Protein AF-A0A5D2MM78-F1 (afdb_monomer_lite)

Structure (mmCIF, N/CA/C/O backbone):
data_AF-A0A5D2MM78-F1
#
_entry.id   AF-A0A5D2MM78-F1
#
loop_
_atom_site.group_PDB
_atom_site.id
_atom_site.type_symbol
_atom_site.label_atom_id
_atom_site.label_alt_id
_atom_site.label_comp_id
_atom_site.label_asym_id
_atom_site.label_entity_id
_atom_site.label_seq_id
_atom_site.pdbx_PDB_ins_code
_atom_site.Cartn_x
_atom_site.Cartn_y
_atom_site.Cartn_z
_atom_site.occupancy
_atom_site.B_iso_or_equiv
_atom_site.auth_seq_id
_atom_site.auth_comp_id
_atom_site.auth_asym_id
_atom_site.auth_atom_id
_atom_site.pdbx_PDB_model_num
ATOM 1 N N . MET A 1 1 ? -43.795 30.342 31.001 1.00 42.81 1 MET A N 1
ATOM 2 C CA . MET A 1 1 ? -43.932 28.987 30.435 1.00 42.81 1 MET A CA 1
ATOM 3 C C . MET A 1 1 ? -42.677 28.734 29.627 1.00 42.81 1 MET A C 1
ATOM 5 O O . MET A 1 1 ? -42.430 29.463 28.681 1.00 42.81 1 MET A O 1
ATOM 9 N N . THR A 1 2 ? -41.820 27.853 30.126 1.00 42.78 2 THR A N 1
ATOM 10 C CA . THR A 1 2 ? -40.486 27.546 29.600 1.00 42.78 2 THR A CA 1
ATOM 11 C C . THR A 1 2 ? -40.627 26.368 28.637 1.00 42.78 2 THR A C 1
ATOM 13 O O . THR A 1 2 ? -40.996 25.283 29.075 1.00 42.78 2 THR A O 1
ATOM 16 N N . GLU A 1 3 ? -40.392 26.574 27.342 1.00 46.03 3 GLU A N 1
ATOM 17 C CA . GLU A 1 3 ? -40.257 25.472 26.377 1.00 46.03 3 GLU A CA 1
ATOM 18 C C . GLU A 1 3 ? -38.851 24.854 26.491 1.00 46.03 3 GLU A C 1
ATOM 20 O O . GLU A 1 3 ? -37.884 25.591 26.717 1.00 46.03 3 GLU A O 1
ATOM 25 N N . PRO A 1 4 ? -38.701 23.520 26.391 1.00 54.72 4 PRO A N 1
ATOM 26 C CA . PRO A 1 4 ? -37.414 22.872 26.571 1.00 54.72 4 PRO A CA 1
ATOM 27 C C . PRO A 1 4 ? -36.584 22.932 25.285 1.00 54.72 4 PRO A C 1
ATOM 29 O O . PRO A 1 4 ? -37.097 22.828 24.173 1.00 54.72 4 PRO A O 1
ATOM 32 N N . ALA A 1 5 ? -35.274 23.081 25.466 1.00 49.81 5 ALA A N 1
ATOM 33 C CA . ALA A 1 5 ? -34.285 23.046 24.404 1.00 49.81 5 ALA A CA 1
ATOM 34 C C . ALA A 1 5 ? -34.304 21.692 23.678 1.00 49.81 5 ALA A C 1
ATOM 36 O O . ALA A 1 5 ? -34.087 20.642 24.285 1.00 49.81 5 ALA A O 1
ATOM 37 N N . THR A 1 6 ? -34.525 21.733 22.366 1.00 43.16 6 THR A N 1
ATOM 38 C CA . THR A 1 6 ? -34.293 20.611 21.459 1.00 43.16 6 THR A CA 1
ATOM 39 C C . THR A 1 6 ? -32.824 20.211 21.549 1.00 43.16 6 THR A C 1
ATOM 41 O O . THR A 1 6 ? -31.937 20.973 21.166 1.00 43.16 6 THR A O 1
ATOM 44 N N . ALA A 1 7 ? -32.560 19.025 22.093 1.00 47.38 7 ALA A N 1
ATOM 45 C CA . ALA A 1 7 ? -31.231 18.442 22.118 1.00 47.38 7 ALA A CA 1
ATOM 46 C C . ALA A 1 7 ? -30.764 18.201 20.676 1.00 47.38 7 ALA A C 1
ATOM 48 O O . ALA A 1 7 ? -31.335 17.382 19.955 1.00 47.38 7 ALA A O 1
ATOM 49 N N . THR A 1 8 ? -29.724 18.919 20.255 1.00 45.25 8 THR A N 1
ATOM 50 C CA . THR A 1 8 ? -28.979 18.616 19.035 1.00 45.25 8 THR A CA 1
ATOM 51 C C . THR A 1 8 ? -28.399 17.215 19.177 1.00 45.25 8 THR A C 1
ATOM 53 O O . THR A 1 8 ? -27.441 17.000 19.919 1.00 45.25 8 THR A O 1
ATOM 56 N N . GLN A 1 9 ? -28.997 16.247 18.488 1.00 5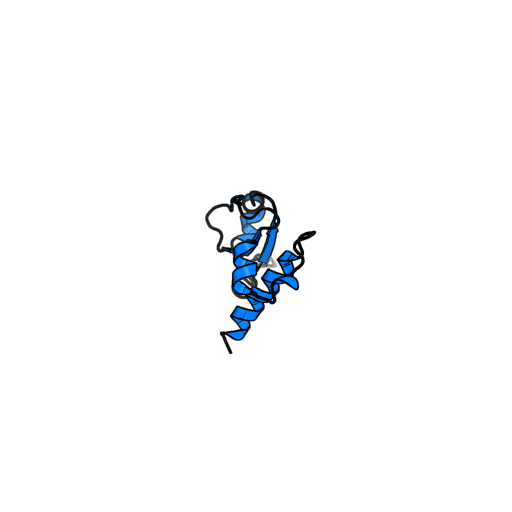0.72 9 GLN A N 1
ATOM 57 C CA . GLN A 1 9 ? -28.426 14.920 18.348 1.00 50.72 9 GLN A CA 1
ATOM 58 C C . GLN A 1 9 ? -27.139 15.067 17.534 1.00 50.72 9 GLN A C 1
ATOM 60 O O . GLN A 1 9 ? -27.175 15.361 16.341 1.00 50.72 9 GLN A O 1
ATOM 65 N N . ALA A 1 10 ? -25.993 14.940 18.203 1.00 52.81 10 ALA A N 1
ATOM 66 C CA . ALA A 1 10 ? -24.706 14.887 17.533 1.00 52.81 10 ALA A CA 1
ATOM 67 C C . ALA A 1 10 ? -24.725 13.680 16.589 1.00 52.81 10 ALA A C 1
ATOM 69 O O . ALA A 1 10 ? -24.827 12.538 17.040 1.00 52.81 10 ALA A O 1
ATOM 70 N N . ALA A 1 11 ? -24.684 13.935 15.280 1.00 53.91 11 ALA A N 1
ATOM 71 C CA . ALA A 1 11 ? -24.475 12.883 14.302 1.00 53.91 11 ALA A CA 1
ATOM 72 C C . ALA A 1 11 ? -23.148 12.200 14.648 1.00 53.91 11 ALA A C 1
ATOM 74 O O . ALA A 1 11 ? -22.104 12.857 14.683 1.00 53.91 11 ALA A O 1
ATOM 75 N N . ALA A 1 12 ? -23.192 10.901 14.951 1.00 53.22 12 ALA A N 1
ATOM 76 C CA . ALA A 1 12 ? -21.980 10.102 15.046 1.00 53.22 12 ALA A CA 1
ATOM 77 C C . ALA A 1 12 ? -21.161 10.330 13.762 1.00 53.22 12 ALA A C 1
ATOM 79 O O . ALA A 1 12 ? -21.758 10.425 12.682 1.00 53.22 12 ALA A O 1
ATOM 80 N N . PRO A 1 13 ? -19.826 10.466 13.844 1.00 53.88 13 PRO A N 1
ATOM 81 C CA . PRO A 1 13 ? -19.022 10.646 12.649 1.00 53.88 13 PRO A CA 1
ATOM 82 C C . PRO A 1 13 ? -19.312 9.467 11.718 1.00 53.88 13 PRO A C 1
ATOM 84 O O . PRO A 1 13 ? -19.114 8.315 12.095 1.00 53.88 13 PRO A O 1
ATOM 87 N N . ALA A 1 14 ? -19.781 9.756 10.502 1.00 54.78 14 ALA A N 1
ATOM 88 C CA . ALA A 1 14 ? -20.137 8.761 9.482 1.00 54.78 14 ALA A CA 1
ATOM 89 C C . ALA A 1 14 ? -18.968 7.823 9.092 1.00 54.78 14 ALA A C 1
ATOM 91 O O . ALA A 1 14 ? -19.139 6.890 8.318 1.00 54.78 14 ALA A O 1
ATOM 92 N N . VAL A 1 15 ? -17.782 8.074 9.649 1.00 53.84 15 VAL A N 1
ATOM 93 C CA . VAL A 1 15 ? -16.489 7.461 9.347 1.00 53.84 15 VAL A CA 1
ATOM 94 C C . VAL A 1 15 ? -16.366 6.021 9.864 1.00 53.84 15 VAL A C 1
ATOM 96 O O . VAL A 1 15 ? -15.436 5.338 9.465 1.00 53.84 15 VAL A O 1
ATOM 99 N N . ALA A 1 16 ? -17.285 5.519 10.696 1.00 56.88 16 ALA A N 1
ATOM 100 C CA . ALA A 1 16 ? -17.185 4.169 11.273 1.00 56.88 16 ALA A CA 1
ATOM 101 C C . ALA A 1 16 ? -18.213 3.150 10.741 1.00 56.88 16 ALA A C 1
ATOM 103 O O . ALA A 1 16 ? -18.309 2.058 11.290 1.00 56.88 16 ALA A O 1
ATOM 104 N N . LEU A 1 17 ? -19.003 3.488 9.716 1.00 64.25 17 LEU A N 1
ATOM 105 C CA . LEU A 1 17 ? -20.122 2.635 9.288 1.00 64.25 17 LEU A CA 1
ATOM 106 C C . LEU A 1 17 ? -19.716 1.384 8.491 1.00 64.25 17 LEU A C 1
ATOM 108 O O . LEU A 1 17 ? -20.518 0.466 8.420 1.00 64.25 17 LEU A O 1
ATOM 112 N N . LEU A 1 18 ? -18.507 1.328 7.921 1.00 75.12 18 LEU A N 1
ATOM 113 C CA . LEU A 1 18 ? -18.075 0.245 7.016 1.00 75.12 18 LEU A CA 1
ATOM 114 C C . LEU A 1 18 ? -16.728 -0.370 7.420 1.00 75.12 18 LEU A 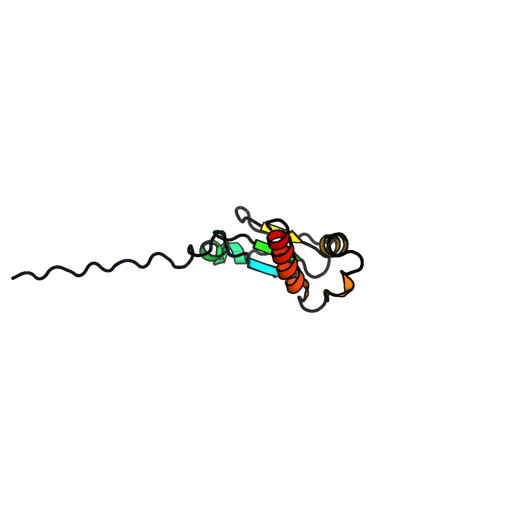C 1
ATOM 116 O O . LEU A 1 18 ? -16.001 -0.890 6.583 1.00 75.12 18 LEU A O 1
ATOM 120 N N . LYS A 1 19 ? -16.361 -0.246 8.696 1.00 67.19 19 LYS A N 1
ATOM 121 C CA . LYS A 1 19 ? -15.012 -0.532 9.199 1.00 67.19 19 LYS A CA 1
ATOM 122 C C . LYS A 1 19 ? -14.499 -1.943 8.852 1.00 67.19 19 LYS A C 1
ATOM 124 O O . LYS A 1 19 ? -13.314 -2.094 8.593 1.00 67.19 19 LYS A O 1
ATOM 129 N N . ASP A 1 20 ? -15.402 -2.917 8.787 1.00 77.94 20 ASP A N 1
ATOM 130 C CA . ASP A 1 20 ? -15.094 -4.325 8.506 1.00 77.94 20 ASP A CA 1
ATOM 131 C C . ASP A 1 20 ? -15.698 -4.800 7.164 1.00 77.94 20 ASP A C 1
ATOM 133 O O . ASP A 1 20 ? -15.704 -5.988 6.859 1.00 77.94 20 ASP A O 1
ATOM 137 N N . GLU A 1 21 ? -16.248 -3.875 6.368 1.00 79.00 21 GLU A N 1
ATOM 138 C CA . GLU A 1 21 ? -16.921 -4.159 5.088 1.00 79.00 21 GLU A CA 1
ATOM 139 C C . GLU A 1 21 ? -16.246 -3.460 3.894 1.00 79.00 21 GLU A C 1
ATOM 141 O O . GLU A 1 21 ? -16.673 -3.628 2.750 1.00 79.00 21 GLU A O 1
ATOM 146 N N . LEU A 1 22 ? -15.225 -2.632 4.145 1.00 83.06 22 LEU A N 1
ATOM 147 C CA . LEU A 1 22 ? -14.578 -1.793 3.141 1.00 83.06 22 LEU A CA 1
ATOM 148 C C . LEU A 1 22 ? -13.054 -1.837 3.258 1.00 83.06 22 LEU A C 1
ATOM 150 O O . LEU A 1 22 ? -12.482 -1.301 4.208 1.00 83.06 22 LEU A O 1
ATOM 154 N N . ASP A 1 23 ? -12.422 -2.324 2.195 1.00 85.00 23 ASP A N 1
ATOM 155 C CA . ASP A 1 23 ? -10.989 -2.171 1.966 1.00 85.00 23 ASP A CA 1
ATOM 156 C C . ASP A 1 23 ? -10.693 -0.946 1.100 1.00 85.00 23 ASP A C 1
ATOM 158 O O . ASP A 1 23 ? -11.384 -0.650 0.117 1.00 85.00 23 ASP A O 1
ATOM 162 N N . ILE A 1 24 ? -9.609 -0.241 1.421 1.00 87.50 24 ILE A N 1
ATOM 163 C CA . ILE A 1 24 ? -9.142 0.910 0.645 1.00 87.50 24 ILE A CA 1
ATOM 164 C C . ILE A 1 24 ? -7.883 0.529 -0.129 1.00 87.50 24 ILE A C 1
ATOM 166 O O . ILE A 1 24 ? -6.816 0.309 0.441 1.00 87.50 24 ILE A O 1
ATOM 170 N N . VAL A 1 25 ? -7.984 0.531 -1.460 1.00 89.12 25 VAL A N 1
ATOM 171 C CA . VAL A 1 25 ? -6.852 0.238 -2.349 1.00 89.12 25 VAL A CA 1
ATOM 172 C C . VAL A 1 25 ? -6.062 1.514 -2.661 1.00 89.12 25 VAL A C 1
ATOM 174 O O . VAL A 1 25 ? -6.594 2.450 -3.262 1.00 89.12 25 VAL A O 1
ATOM 177 N N . ILE A 1 26 ? -4.769 1.542 -2.323 1.00 90.06 26 ILE A N 1
ATOM 178 C CA . ILE A 1 26 ? -3.873 2.686 -2.561 1.00 90.06 26 ILE A CA 1
ATOM 179 C C . ILE A 1 26 ? -2.745 2.280 -3.524 1.00 90.06 26 ILE A C 1
ATOM 181 O O . ILE A 1 26 ? -1.772 1.648 -3.104 1.00 90.06 26 ILE A O 1
ATOM 185 N N . PRO A 1 27 ? -2.811 2.661 -4.814 1.00 89.81 27 PRO A N 1
ATOM 186 C CA . PRO A 1 27 ? -1.674 2.529 -5.716 1.00 89.81 27 PRO A CA 1
ATOM 187 C C . PRO A 1 27 ? -0.645 3.630 -5.429 1.00 89.81 27 PRO A C 1
ATOM 189 O O . PRO A 1 27 ? -0.988 4.815 -5.397 1.00 89.81 27 PRO A O 1
ATOM 192 N N . THR A 1 28 ? 0.629 3.276 -5.252 1.00 88.94 28 THR A N 1
ATOM 193 C CA . THR A 1 28 ? 1.673 4.271 -4.964 1.00 88.94 28 THR A CA 1
ATOM 194 C C . THR A 1 28 ? 3.042 3.922 -5.539 1.00 88.94 28 THR A C 1
ATOM 196 O O . THR A 1 28 ? 3.440 2.767 -5.574 1.00 88.94 28 THR A O 1
ATOM 199 N N . ILE A 1 29 ? 3.798 4.952 -5.926 1.00 88.44 29 ILE A N 1
ATOM 200 C CA . ILE A 1 29 ? 5.228 4.883 -6.287 1.00 88.44 29 ILE A CA 1
ATOM 201 C C . ILE A 1 29 ? 6.138 5.536 -5.222 1.00 88.44 29 ILE A C 1
ATOM 203 O O . ILE A 1 29 ? 7.352 5.631 -5.407 1.00 88.44 29 ILE A O 1
ATOM 207 N N . ARG A 1 30 ? 5.557 6.083 -4.144 1.00 90.88 30 ARG A N 1
ATOM 208 C CA . ARG A 1 30 ? 6.237 6.870 -3.095 1.00 90.88 30 ARG A CA 1
ATOM 209 C C . ARG A 1 30 ? 5.717 6.505 -1.697 1.00 90.88 30 ARG A C 1
ATOM 211 O O . ARG A 1 30 ? 4.693 5.840 -1.567 1.00 90.88 30 ARG A O 1
ATOM 218 N N . ASN A 1 31 ? 6.416 6.969 -0.661 1.00 93.50 31 ASN A N 1
ATOM 219 C CA . ASN A 1 31 ? 5.997 6.802 0.734 1.00 93.50 31 ASN A CA 1
ATOM 220 C C . ASN A 1 31 ? 4.602 7.385 0.991 1.00 93.50 31 ASN A C 1
ATOM 222 O O . ASN A 1 31 ? 4.180 8.343 0.336 1.00 93.50 31 ASN A O 1
ATOM 226 N N . LEU A 1 32 ? 3.911 6.810 1.972 1.00 94.38 32 LEU A N 1
ATOM 227 C CA . LEU A 1 32 ? 2.527 7.133 2.312 1.00 94.38 32 LEU A CA 1
ATOM 228 C C . LEU A 1 32 ? 2.427 8.078 3.516 1.00 94.38 32 LEU A C 1
ATOM 230 O O . LEU A 1 32 ? 1.526 7.953 4.338 1.00 94.38 32 LEU A O 1
ATOM 234 N N . ASP A 1 33 ? 3.326 9.059 3.612 1.00 93.94 33 ASP A N 1
ATOM 235 C CA . ASP A 1 33 ? 3.370 10.011 4.735 1.00 93.94 33 ASP A CA 1
ATOM 236 C C . ASP A 1 33 ? 2.059 10.813 4.882 1.00 93.94 33 ASP A C 1
ATOM 238 O O . ASP A 1 33 ? 1.716 11.275 5.968 1.00 93.94 33 ASP A O 1
ATOM 242 N N . PHE A 1 34 ? 1.274 10.937 3.802 1.00 93.00 34 PHE A N 1
ATOM 243 C CA . PHE A 1 34 ? -0.041 11.582 3.847 1.00 93.00 34 PHE A CA 1
ATOM 244 C C . PHE A 1 34 ? -1.040 10.852 4.756 1.00 93.00 34 PHE A C 1
ATOM 246 O O . PHE A 1 34 ? -1.992 11.482 5.219 1.00 93.00 34 PHE A O 1
ATOM 253 N N . LEU A 1 35 ? -0.843 9.556 5.024 1.00 94.94 35 LEU A N 1
ATOM 254 C CA . LEU A 1 35 ? -1.718 8.787 5.906 1.00 94.94 35 LEU A CA 1
ATOM 255 C C . LEU A 1 35 ? -1.718 9.344 7.331 1.00 94.94 35 LEU A C 1
ATOM 257 O O . LEU A 1 35 ? -2.753 9.296 7.981 1.00 94.94 35 LEU A O 1
ATOM 261 N N . GLU A 1 36 ? -0.623 9.955 7.795 1.00 94.31 36 GLU A N 1
ATOM 262 C CA . GLU A 1 36 ? -0.601 10.623 9.103 1.00 94.31 36 GLU A CA 1
ATOM 263 C C . GLU A 1 36 ? -1.558 11.820 9.151 1.00 94.31 36 GLU A C 1
ATOM 265 O O . GLU A 1 36 ? -2.307 11.997 10.110 1.00 94.31 36 GLU A O 1
ATOM 270 N N . MET A 1 37 ? -1.601 12.614 8.078 1.00 93.38 37 MET A N 1
ATOM 271 C CA . MET A 1 37 ? -2.496 13.771 7.987 1.00 93.38 37 MET A CA 1
ATOM 272 C C . MET A 1 37 ? -3.971 13.359 7.918 1.00 93.38 37 MET A C 1
ATOM 274 O O . MET A 1 37 ? -4.834 14.048 8.458 1.00 93.38 37 MET A O 1
ATOM 278 N N . TRP A 1 38 ? -4.263 12.229 7.276 1.00 92.81 38 TRP A N 1
ATOM 279 C CA . TRP A 1 38 ? -5.622 11.714 7.096 1.00 92.81 38 TRP A CA 1
ATOM 280 C C . TRP A 1 38 ? -5.950 10.541 8.025 1.00 92.81 38 TRP A C 1
ATOM 282 O O . TRP A 1 38 ? -6.921 9.818 7.796 1.00 92.81 38 TRP A O 1
ATOM 292 N N . ARG A 1 39 ? -5.172 10.361 9.097 1.00 91.94 39 ARG A N 1
ATOM 293 C CA . ARG A 1 39 ? -5.264 9.203 9.991 1.00 91.94 39 ARG A CA 1
ATOM 294 C C . ARG A 1 39 ? -6.678 8.934 10.511 1.00 91.94 39 ARG A C 1
ATOM 296 O O . ARG A 1 39 ? -7.097 7.785 10.403 1.00 91.94 39 ARG A O 1
ATOM 303 N N . PRO A 1 40 ? -7.466 9.934 10.963 1.00 90.38 40 PRO A N 1
ATOM 304 C CA . PRO A 1 40 ? -8.830 9.687 11.438 1.00 90.38 40 PRO A CA 1
ATOM 305 C C . PRO A 1 40 ? -9.758 9.045 10.398 1.00 90.38 40 PRO A C 1
ATOM 307 O O . PRO A 1 40 ? -10.765 8.452 10.772 1.00 90.38 40 PRO A O 1
ATOM 310 N N . PHE A 1 41 ? -9.435 9.174 9.110 1.00 89.12 41 PHE A N 1
ATOM 311 C CA . PHE A 1 41 ? -10.243 8.658 8.010 1.00 89.12 41 PHE A CA 1
ATOM 312 C C . PHE A 1 41 ? -9.793 7.281 7.538 1.00 89.12 41 PHE A C 1
ATOM 314 O O . PHE A 1 41 ? -10.645 6.467 7.217 1.00 89.12 41 PHE A O 1
ATOM 321 N N . PHE A 1 42 ? -8.485 7.015 7.496 1.00 91.12 42 PHE A N 1
ATOM 322 C CA . PHE A 1 42 ? -7.954 5.751 6.974 1.00 91.12 42 PHE A CA 1
ATOM 323 C C . PHE A 1 42 ? -7.708 4.704 8.057 1.00 91.12 42 PHE A C 1
ATOM 325 O O . PHE A 1 42 ? -7.878 3.525 7.791 1.00 91.12 42 PHE A O 1
ATOM 332 N N . GLN A 1 43 ? -7.335 5.115 9.273 1.00 92.12 43 GLN A N 1
ATOM 333 C CA . GLN A 1 43 ? -6.964 4.188 10.346 1.00 92.12 43 GLN A CA 1
ATOM 334 C C . GLN A 1 43 ? -8.057 3.174 10.723 1.00 92.12 43 GLN A C 1
ATOM 336 O O . GLN A 1 43 ? -7.696 2.070 11.126 1.00 92.12 43 GLN A O 1
ATOM 341 N N . PRO A 1 44 ? -9.366 3.494 10.641 1.00 91.31 44 PRO A N 1
ATOM 342 C CA . PRO A 1 44 ? -10.389 2.498 10.926 1.00 91.31 44 PRO A CA 1
ATOM 343 C C . PRO A 1 44 ? -10.419 1.334 9.927 1.00 91.31 44 PRO A C 1
ATOM 345 O O . PRO A 1 44 ? -10.827 0.256 10.334 1.00 91.31 44 PRO A O 1
ATOM 348 N N . TYR A 1 45 ? -10.018 1.549 8.672 1.00 90.25 45 TYR A N 1
ATOM 349 C CA . TYR A 1 45 ? -10.198 0.604 7.566 1.00 90.25 45 TYR A CA 1
ATOM 350 C C . TYR A 1 45 ? -8.936 -0.212 7.285 1.00 90.25 45 TYR A C 1
ATOM 352 O O . TYR A 1 45 ? -7.823 0.232 7.577 1.00 90.25 45 TYR A O 1
ATOM 360 N N . HIS A 1 46 ? -9.119 -1.361 6.638 1.00 91.12 46 HIS A N 1
ATOM 361 C CA . HIS A 1 46 ? -8.027 -2.157 6.098 1.00 91.12 46 HIS A CA 1
ATOM 362 C C . HIS A 1 46 ? -7.527 -1.561 4.769 1.00 91.12 46 HIS A C 1
ATOM 364 O O . HIS A 1 46 ? -8.308 -1.139 3.906 1.00 91.12 46 HIS A O 1
ATOM 370 N N . LEU A 1 47 ? -6.204 -1.456 4.613 1.00 92.25 47 LEU A N 1
ATOM 371 C CA . LEU A 1 47 ? -5.578 -0.848 3.439 1.00 92.25 47 LEU A CA 1
ATOM 372 C C . LEU A 1 47 ? -4.888 -1.903 2.569 1.00 92.25 47 LEU A C 1
ATOM 374 O O . LEU A 1 47 ? -3.976 -2.592 3.011 1.00 92.25 47 LEU A O 1
ATOM 378 N N . ILE A 1 48 ? -5.216 -1.932 1.280 1.00 91.44 48 ILE A N 1
ATOM 379 C CA . ILE A 1 48 ? -4.494 -2.738 0.288 1.00 91.44 48 ILE A CA 1
A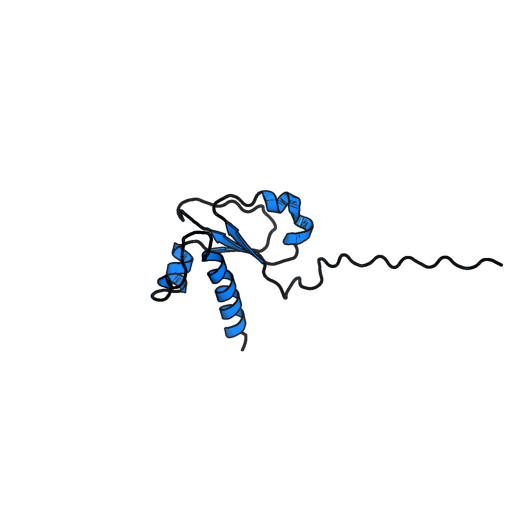TOM 380 C C . ILE A 1 48 ? -3.570 -1.806 -0.494 1.00 91.44 48 ILE A C 1
ATOM 382 O O . ILE A 1 48 ? -3.987 -1.067 -1.393 1.00 91.44 48 ILE A O 1
ATOM 386 N N . ILE A 1 49 ? -2.287 -1.811 -0.153 1.00 91.50 49 ILE A N 1
ATOM 387 C CA . ILE A 1 49 ? -1.285 -0.948 -0.774 1.00 91.50 49 ILE A CA 1
ATOM 388 C C . ILE A 1 49 ? -0.636 -1.692 -1.931 1.00 91.50 49 ILE A C 1
ATOM 390 O O . ILE A 1 49 ? -0.038 -2.754 -1.764 1.00 91.50 49 ILE A O 1
ATOM 394 N N . VAL A 1 50 ? -0.696 -1.096 -3.118 1.00 89.31 50 VAL A N 1
ATOM 395 C CA . VAL A 1 50 ? -0.072 -1.667 -4.309 1.00 89.31 50 VAL A CA 1
ATOM 396 C C . VAL A 1 50 ? 1.073 -0.773 -4.756 1.00 89.31 50 VAL A C 1
ATOM 398 O O . VAL A 1 50 ? 0.871 0.330 -5.270 1.00 89.31 50 VAL A O 1
ATOM 401 N N . GLN A 1 51 ? 2.293 -1.260 -4.554 1.00 88.44 51 GLN A N 1
ATOM 402 C CA . GLN A 1 51 ? 3.502 -0.600 -5.010 1.00 88.44 51 GLN A CA 1
ATOM 403 C C . GLN A 1 51 ? 3.599 -0.689 -6.532 1.00 88.44 51 GLN A C 1
ATOM 405 O O . GLN A 1 51 ? 3.775 -1.758 -7.120 1.00 88.44 51 GLN A O 1
ATOM 410 N N . ASP A 1 52 ? 3.529 0.475 -7.156 1.00 82.44 52 ASP A N 1
ATOM 411 C CA . ASP A 1 52 ? 3.823 0.686 -8.560 1.00 82.44 52 ASP A CA 1
ATOM 412 C C . ASP A 1 52 ? 5.316 1.036 -8.736 1.00 82.44 52 ASP A C 1
ATOM 414 O O . ASP A 1 52 ? 5.990 1.542 -7.831 1.00 82.44 52 ASP A O 1
ATOM 418 N N . GLY A 1 53 ? 5.854 0.762 -9.921 1.00 82.75 53 GLY A N 1
ATOM 419 C CA . GLY A 1 53 ? 7.254 1.000 -10.257 1.00 82.75 53 GLY A CA 1
ATOM 420 C C . GLY A 1 53 ? 8.222 -0.088 -9.778 1.00 82.75 53 GLY A C 1
ATOM 421 O O . GLY A 1 53 ? 7.959 -1.283 -9.888 1.00 82.75 53 GLY A O 1
ATOM 422 N N . ASP A 1 54 ? 9.408 0.342 -9.345 1.00 84.81 54 ASP A N 1
ATOM 423 C CA . ASP A 1 54 ? 10.545 -0.531 -9.035 1.00 84.81 54 ASP A CA 1
ATOM 424 C C . ASP A 1 54 ? 10.323 -1.304 -7.718 1.00 84.81 54 ASP A C 1
ATOM 426 O O . ASP A 1 54 ? 10.317 -0.668 -6.660 1.00 84.81 54 ASP A O 1
ATOM 430 N N . PRO A 1 55 ? 10.185 -2.648 -7.748 1.00 85.62 55 PRO A N 1
ATOM 431 C CA . PRO A 1 55 ? 9.913 -3.459 -6.560 1.00 85.62 55 PRO A CA 1
ATOM 432 C C . PRO A 1 55 ? 11.108 -3.563 -5.603 1.00 85.62 55 PRO A C 1
ATOM 434 O O . PRO A 1 55 ? 10.949 -4.052 -4.490 1.00 85.62 55 PRO A O 1
ATOM 437 N N . SER A 1 56 ? 12.308 -3.129 -6.008 1.00 87.75 56 SER A N 1
ATOM 438 C CA . SER A 1 56 ? 13.476 -3.091 -5.119 1.00 87.75 56 SER A CA 1
ATOM 439 C C . SER A 1 56 ? 13.454 -1.902 -4.155 1.00 87.75 56 SER A C 1
ATOM 441 O O . SER A 1 56 ? 14.187 -1.887 -3.166 1.00 87.75 56 SER A O 1
ATOM 443 N N . LYS A 1 57 ? 12.607 -0.899 -4.419 1.00 89.12 57 LYS A N 1
ATOM 444 C CA . LYS A 1 57 ? 12.444 0.258 -3.538 1.00 89.12 57 LYS A CA 1
ATOM 445 C C . LYS A 1 57 ? 11.493 -0.079 -2.404 1.00 89.12 57 LYS A C 1
ATOM 447 O O . LYS A 1 57 ? 10.402 -0.582 -2.632 1.00 89.12 57 LYS A O 1
ATOM 452 N N . THR A 1 58 ? 11.872 0.267 -1.184 1.00 89.88 58 THR A N 1
ATOM 453 C CA . THR A 1 58 ? 10.982 0.136 -0.029 1.00 89.88 58 THR A CA 1
ATOM 454 C C . THR A 1 58 ? 10.047 1.339 0.053 1.00 89.88 58 THR A C 1
ATOM 456 O O . THR A 1 58 ? 10.512 2.478 0.143 1.00 89.88 58 THR A O 1
ATOM 459 N N . ILE A 1 59 ? 8.739 1.087 0.059 1.00 91.50 59 ILE A N 1
ATOM 460 C CA . ILE A 1 59 ? 7.716 2.084 0.386 1.00 91.50 59 ILE A CA 1
ATOM 461 C C . ILE A 1 59 ? 7.515 2.086 1.899 1.00 91.50 59 ILE A C 1
ATOM 463 O O . ILE A 1 59 ? 7.312 1.036 2.504 1.00 91.50 59 ILE A O 1
ATOM 467 N N . LYS A 1 60 ? 7.579 3.267 2.516 1.00 93.81 60 LYS A N 1
ATOM 468 C CA . LYS A 1 60 ? 7.284 3.427 3.942 1.00 93.81 60 LYS A CA 1
ATOM 469 C C . LYS A 1 60 ? 5.803 3.718 4.152 1.00 93.81 60 LYS A C 1
ATOM 471 O O . LYS A 1 60 ? 5.256 4.630 3.524 1.00 93.81 60 LYS A O 1
ATOM 476 N N . VAL A 1 61 ? 5.204 2.964 5.066 1.00 93.56 61 VAL A N 1
ATOM 477 C CA . VAL A 1 61 ? 3.849 3.166 5.585 1.00 93.56 61 VAL A CA 1
ATOM 478 C C . VAL A 1 61 ? 3.985 3.565 7.057 1.00 93.56 61 VAL A C 1
ATOM 480 O O . VAL A 1 61 ? 4.769 2.925 7.764 1.00 93.56 61 VAL A O 1
ATOM 483 N N . PRO A 1 62 ? 3.300 4.621 7.529 1.00 94.69 62 PRO A N 1
ATOM 484 C CA . PRO A 1 62 ? 3.295 4.964 8.947 1.00 94.69 62 PRO A CA 1
ATOM 485 C C . PRO A 1 62 ? 2.786 3.806 9.818 1.00 94.69 62 PRO A C 1
ATOM 487 O O . PRO A 1 62 ? 1.985 2.985 9.375 1.00 94.69 62 PRO A O 1
ATOM 490 N N . GLU A 1 63 ? 3.250 3.731 11.064 1.00 93.31 63 GLU A N 1
ATOM 491 C CA . GLU A 1 63 ? 2.862 2.655 11.983 1.00 93.31 63 GLU A CA 1
ATOM 492 C C . GLU A 1 63 ? 1.386 2.757 12.411 1.00 93.31 63 GLU A C 1
ATOM 494 O O . GLU A 1 63 ? 0.778 3.828 12.385 1.00 93.31 63 GLU A O 1
ATOM 499 N N . GLY A 1 64 ? 0.798 1.643 12.854 1.00 92.31 64 GLY A N 1
ATOM 500 C CA . GLY A 1 64 ? -0.558 1.621 13.419 1.00 92.31 64 GLY A CA 1
ATOM 501 C C . GLY A 1 64 ? -1.700 1.675 12.398 1.00 92.31 64 GLY A C 1
ATOM 502 O O . GLY A 1 64 ? -2.833 1.955 12.795 1.00 92.31 64 GLY A O 1
ATOM 503 N N . PHE A 1 65 ? -1.405 1.423 11.120 1.00 93.50 65 PHE A N 1
ATOM 504 C CA . PHE A 1 65 ? -2.387 1.072 10.093 1.00 93.50 65 PHE A CA 1
ATOM 505 C C . PHE A 1 65 ? -2.428 -0.445 9.916 1.00 93.50 65 PHE A C 1
ATOM 507 O O . PHE A 1 65 ? -1.386 -1.096 9.992 1.00 93.50 65 PHE A O 1
ATOM 514 N N . ASP A 1 66 ? -3.617 -0.980 9.660 1.00 94.06 66 ASP A N 1
ATOM 515 C CA . ASP A 1 66 ? -3.792 -2.354 9.201 1.00 94.06 66 ASP A CA 1
ATOM 516 C C . ASP A 1 66 ? -3.703 -2.382 7.671 1.00 94.06 66 ASP A C 1
ATOM 518 O O . ASP A 1 66 ? -4.437 -1.652 6.997 1.00 94.06 66 ASP A O 1
ATOM 522 N N . TYR A 1 67 ? -2.740 -3.128 7.124 1.00 93.19 67 TYR A N 1
ATOM 523 C CA . TYR A 1 67 ? -2.506 -3.133 5.685 1.00 93.19 67 TYR A CA 1
ATOM 524 C C . TYR A 1 67 ? -1.813 -4.386 5.158 1.00 93.19 67 TYR A C 1
ATOM 526 O O . TYR A 1 67 ? -0.954 -4.981 5.812 1.00 93.19 67 TYR A O 1
ATOM 534 N N . GLU A 1 68 ? -2.086 -4.675 3.890 1.00 91.81 68 GLU A N 1
ATOM 535 C CA . GLU A 1 68 ? -1.281 -5.547 3.043 1.00 91.81 68 GLU A CA 1
ATOM 536 C C . GLU A 1 68 ? -0.517 -4.724 2.005 1.00 91.81 68 GLU A C 1
ATOM 538 O O . GLU A 1 68 ? -1.018 -3.729 1.476 1.00 91.81 68 GLU A O 1
ATOM 543 N N . LEU A 1 69 ? 0.718 -5.127 1.700 1.00 90.81 69 LEU A N 1
ATOM 544 C CA . LEU A 1 69 ? 1.546 -4.462 0.698 1.00 90.81 69 LEU A CA 1
ATOM 545 C C . LEU A 1 69 ? 1.968 -5.447 -0.384 1.00 90.81 69 LEU A C 1
ATOM 547 O O . LEU A 1 69 ? 2.683 -6.412 -0.123 1.00 90.81 69 LEU A O 1
ATOM 551 N N . TYR A 1 70 ? 1.577 -5.137 -1.617 1.00 88.69 70 TYR A N 1
ATOM 552 C CA . TYR A 1 70 ? 1.880 -5.927 -2.802 1.00 88.69 70 TYR A CA 1
ATOM 553 C C . TYR A 1 70 ? 2.792 -5.154 -3.742 1.00 88.69 70 TYR A C 1
ATOM 555 O O . TYR A 1 70 ? 2.509 -4.008 -4.094 1.00 88.69 70 TYR A O 1
ATOM 563 N N . ASN A 1 71 ? 3.865 -5.788 -4.211 1.00 88.38 71 ASN A N 1
ATOM 564 C CA . ASN A 1 71 ? 4.688 -5.258 -5.298 1.00 88.38 71 ASN A CA 1
ATOM 565 C C . ASN A 1 71 ? 4.593 -6.146 -6.550 1.00 88.38 71 ASN A C 1
ATOM 567 O O . ASN A 1 71 ? 3.867 -7.142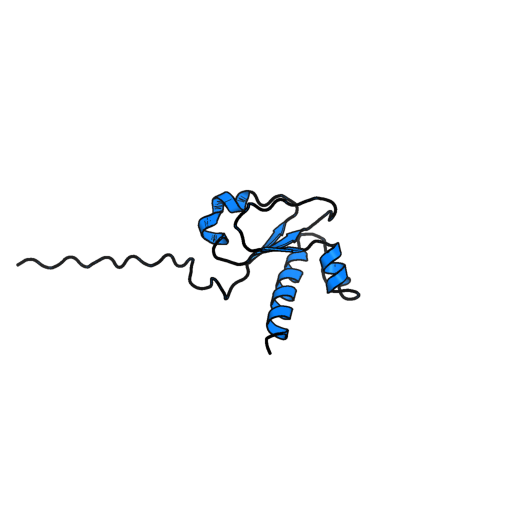 -6.604 1.00 88.38 71 ASN A O 1
ATOM 571 N N . ARG A 1 72 ? 5.357 -5.795 -7.591 1.00 82.88 72 ARG A N 1
ATOM 572 C CA . ARG A 1 72 ? 5.356 -6.531 -8.862 1.00 82.88 72 ARG A CA 1
ATOM 573 C C . ARG A 1 72 ? 5.664 -8.025 -8.708 1.00 82.88 72 ARG A C 1
ATOM 575 O O . ARG A 1 72 ? 5.085 -8.836 -9.430 1.00 82.88 72 ARG A O 1
ATOM 582 N N . ASN A 1 73 ? 6.579 -8.389 -7.817 1.00 87.19 73 ASN A N 1
ATOM 583 C CA . ASN A 1 73 ? 6.960 -9.782 -7.601 1.00 87.19 73 ASN A CA 1
ATOM 584 C C . ASN A 1 73 ? 5.808 -10.570 -6.974 1.00 87.19 73 ASN A C 1
ATOM 586 O O . ASN A 1 73 ? 5.550 -11.695 -7.398 1.00 87.19 73 ASN A O 1
ATOM 590 N N . ASP A 1 74 ? 5.076 -9.961 -6.042 1.00 86.38 74 ASP A N 1
ATOM 591 C CA . ASP A 1 74 ? 3.906 -10.580 -5.420 1.00 86.38 74 ASP A CA 1
ATOM 592 C C . ASP A 1 74 ? 2.785 -10.796 -6.433 1.00 86.38 74 ASP A C 1
ATOM 594 O O . ASP A 1 74 ? 2.290 -11.913 -6.565 1.00 86.38 74 ASP A O 1
ATOM 598 N N . ILE A 1 75 ? 2.469 -9.778 -7.239 1.00 81.19 75 ILE A N 1
ATOM 599 C CA . ILE A 1 75 ? 1.435 -9.871 -8.281 1.00 81.19 75 ILE A CA 1
ATOM 600 C C . ILE A 1 75 ? 1.785 -10.959 -9.304 1.00 81.19 75 ILE A C 1
ATOM 602 O O . ILE A 1 75 ? 0.931 -11.761 -9.679 1.00 81.19 75 ILE A O 1
ATOM 606 N N . ASN A 1 76 ? 3.046 -11.021 -9.747 1.00 83.19 76 ASN A N 1
ATOM 607 C CA . ASN A 1 76 ? 3.497 -12.060 -10.675 1.00 83.19 76 ASN A CA 1
ATOM 608 C C . ASN A 1 76 ? 3.397 -13.463 -10.057 1.00 83.19 76 ASN A C 1
ATOM 610 O O . ASN A 1 76 ? 3.058 -14.411 -10.760 1.00 83.19 76 ASN A O 1
ATOM 614 N N . ARG A 1 77 ? 3.695 -13.603 -8.761 1.00 85.19 77 ARG A N 1
ATOM 615 C CA . ARG A 1 77 ? 3.597 -14.875 -8.037 1.00 85.19 77 ARG A CA 1
ATOM 616 C C . ARG A 1 77 ? 2.144 -15.326 -7.879 1.00 85.19 77 ARG A C 1
ATOM 618 O O . ARG A 1 77 ? 1.869 -16.500 -8.092 1.00 85.19 77 ARG A O 1
ATOM 625 N N . ILE A 1 78 ? 1.244 -14.405 -7.538 1.00 83.00 78 ILE A N 1
ATOM 626 C CA . ILE A 1 78 ? -0.174 -14.688 -7.272 1.00 83.00 78 ILE A CA 1
ATOM 627 C C . ILE A 1 78 ? -0.927 -14.969 -8.579 1.00 83.00 78 ILE A C 1
ATOM 629 O O . ILE A 1 78 ? -1.598 -15.987 -8.710 1.00 83.00 78 ILE A O 1
ATOM 633 N N . LEU A 1 79 ? -0.774 -14.113 -9.594 1.00 78.06 79 LEU A N 1
ATOM 634 C CA . LEU A 1 79 ? -1.502 -14.261 -10.860 1.00 78.06 79 LEU A CA 1
ATOM 635 C C . LEU A 1 79 ? -0.831 -15.228 -11.847 1.00 78.06 79 LEU A C 1
ATOM 637 O O . LEU A 1 79 ? -1.474 -15.689 -12.797 1.00 78.06 79 LEU A O 1
ATOM 641 N N . GLY A 1 80 ? 0.459 -15.523 -11.667 1.00 80.31 80 GLY A N 1
ATOM 642 C CA . GLY A 1 80 ? 1.214 -16.442 -12.515 1.00 80.31 80 GLY A CA 1
ATOM 643 C C . GLY A 1 80 ? 1.100 -16.088 -14.009 1.00 80.31 80 GLY A C 1
ATOM 644 O O . GLY A 1 80 ? 1.320 -14.935 -14.389 1.00 80.31 80 GLY A O 1
ATOM 645 N N . PRO A 1 81 ? 0.707 -17.033 -14.886 1.00 79.44 81 PRO A N 1
ATOM 646 C CA . PRO A 1 81 ? 0.528 -16.778 -16.320 1.00 79.44 81 PRO A CA 1
ATOM 647 C C . PRO A 1 81 ? -0.490 -15.678 -16.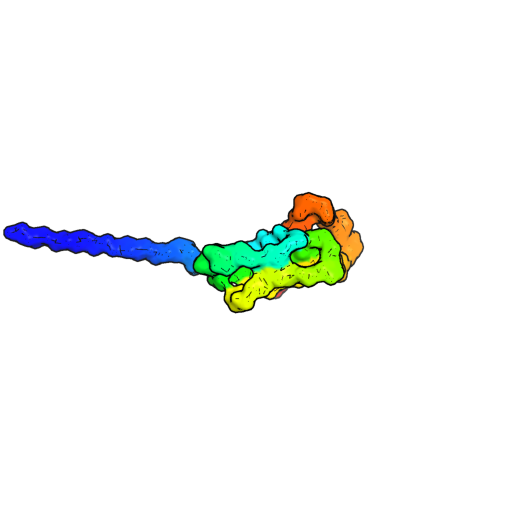657 1.00 79.44 81 PRO A C 1
ATOM 649 O O . PRO A 1 81 ? -0.436 -15.112 -17.748 1.00 79.44 81 PRO A O 1
ATOM 652 N N . LYS A 1 82 ? -1.416 -15.367 -15.738 1.00 74.88 82 LYS A N 1
ATOM 653 C CA . LYS A 1 82 ? -2.432 -14.323 -15.918 1.00 74.88 82 LYS A CA 1
ATOM 654 C C . LYS A 1 82 ? -1.913 -12.928 -15.575 1.00 74.88 82 LYS A C 1
ATOM 656 O O . LYS A 1 82 ? -2.584 -11.963 -15.904 1.00 74.88 82 LYS A O 1
ATOM 661 N N . ALA A 1 83 ? -0.725 -12.785 -14.980 1.00 71.62 83 ALA A N 1
ATOM 662 C CA . ALA A 1 83 ? -0.192 -11.489 -14.543 1.00 71.62 83 ALA A CA 1
ATOM 663 C C . ALA A 1 83 ? -0.062 -10.452 -15.677 1.00 71.62 83 ALA A C 1
ATOM 665 O O . ALA A 1 83 ? -0.049 -9.251 -15.420 1.00 71.62 83 ALA A O 1
ATOM 666 N N . SER A 1 84 ? 0.002 -10.899 -16.935 1.00 69.81 84 SER A N 1
ATOM 667 C CA . SER A 1 84 ? 0.012 -10.036 -18.121 1.00 69.81 84 SER A CA 1
ATOM 668 C C . SER A 1 84 ? -1.291 -9.256 -18.341 1.00 69.81 84 SER A C 1
ATOM 670 O O . SER A 1 84 ? -1.269 -8.275 -19.083 1.00 69.81 84 SER A O 1
ATOM 672 N N . CYS A 1 85 ? -2.407 -9.642 -17.703 1.00 69.19 85 CYS A N 1
ATOM 673 C CA . CYS A 1 85 ? -3.671 -8.902 -17.778 1.00 69.19 85 CYS A CA 1
ATOM 674 C C . CYS A 1 85 ? -3.659 -7.602 -16.959 1.00 69.19 85 CYS A C 1
ATOM 676 O O . CYS A 1 85 ? -4.461 -6.707 -17.223 1.00 69.19 85 CYS A O 1
ATOM 678 N N . ILE A 1 86 ? -2.739 -7.473 -15.999 1.00 70.19 86 ILE A N 1
ATOM 679 C CA . ILE A 1 86 ? -2.555 -6.254 -15.218 1.00 70.19 86 ILE A CA 1
ATOM 680 C C . ILE A 1 86 ? -1.492 -5.405 -15.912 1.00 70.19 86 ILE A C 1
ATOM 682 O O . ILE A 1 86 ? -0.321 -5.775 -15.988 1.00 70.19 86 ILE A O 1
ATOM 686 N N . SER A 1 87 ? -1.895 -4.251 -16.447 1.00 63.19 87 SER A N 1
ATOM 687 C CA . SER A 1 87 ? -0.930 -3.274 -16.954 1.00 63.19 87 SER A CA 1
ATOM 688 C C . SER A 1 87 ? -0.178 -2.642 -15.781 1.00 63.19 87 SER A C 1
ATOM 690 O O . SER A 1 87 ? -0.772 -2.260 -14.777 1.00 63.19 87 SER A O 1
ATOM 692 N N . PHE A 1 88 ? 1.138 -2.502 -15.922 1.00 60.03 88 PHE A N 1
ATOM 693 C CA . PHE A 1 88 ? 2.014 -1.878 -14.921 1.00 60.03 88 PHE A CA 1
ATOM 694 C C . PHE A 1 88 ? 2.444 -0.464 -15.326 1.00 60.03 88 PHE A C 1
ATOM 696 O O . PHE A 1 88 ? 3.414 0.075 -14.809 1.00 60.03 88 PHE A O 1
ATOM 703 N N . LYS A 1 89 ? 1.753 0.117 -16.310 1.00 63.94 89 LYS A N 1
ATOM 704 C CA . LYS A 1 89 ? 1.858 1.537 -16.642 1.00 63.94 89 LYS A CA 1
AT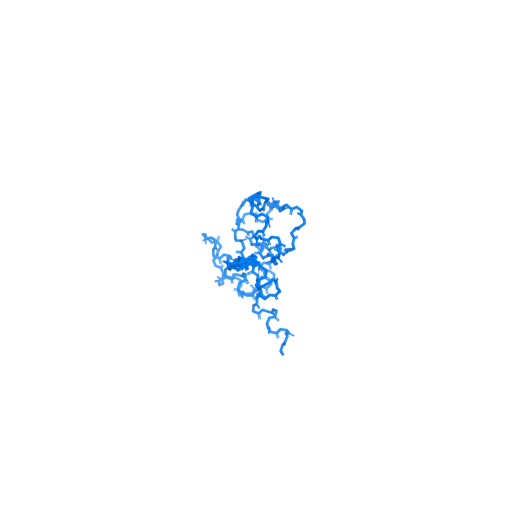OM 705 C C . LYS A 1 89 ? 0.691 2.275 -15.995 1.00 63.94 89 LYS A C 1
ATOM 707 O O . LYS A 1 89 ? -0.425 1.755 -15.963 1.00 63.94 89 LYS A O 1
ATOM 712 N N . ASP A 1 90 ? 0.961 3.479 -15.504 1.00 59.12 90 ASP A N 1
ATOM 713 C CA . ASP A 1 90 ? -0.043 4.445 -15.057 1.00 59.12 90 ASP A CA 1
ATOM 714 C C . ASP A 1 90 ? -1.022 3.904 -14.002 1.00 59.12 90 ASP A C 1
ATOM 716 O O . ASP A 1 90 ? -2.235 4.135 -14.075 1.00 59.12 90 ASP A O 1
ATOM 720 N N . SER A 1 91 ? -0.512 3.241 -12.953 1.00 60.03 91 SER A N 1
ATOM 721 C CA . SER A 1 91 ? -1.274 2.809 -11.765 1.00 60.03 91 SER A CA 1
ATOM 722 C C . SER A 1 91 ? -2.422 1.817 -12.017 1.00 60.03 91 SER A C 1
ATOM 724 O O . SER A 1 91 ? -3.295 1.647 -11.167 1.00 60.03 91 SER A O 1
ATOM 726 N N . ALA A 1 92 ? -2.417 1.099 -13.147 1.00 59.72 92 ALA A N 1
ATOM 727 C CA . ALA A 1 92 ? -3.351 -0.006 -13.414 1.00 59.72 92 ALA A CA 1
ATOM 728 C C . ALA A 1 92 ? -3.200 -1.199 -12.439 1.00 59.72 92 ALA A C 1
ATOM 730 O O . ALA A 1 92 ? -4.088 -2.047 -12.358 1.00 59.72 92 ALA A O 1
ATOM 731 N N . CYS A 1 93 ? -2.157 -1.196 -11.603 1.00 64.12 93 CYS A N 1
ATOM 732 C CA . CYS A 1 93 ? -2.000 -2.091 -10.459 1.00 64.12 93 CYS A CA 1
ATOM 733 C C . CYS A 1 93 ? -3.160 -2.007 -9.442 1.00 64.12 93 CYS A C 1
ATOM 735 O O . CYS A 1 93 ? -3.414 -2.977 -8.741 1.00 64.12 93 CYS A O 1
ATOM 737 N N . ARG A 1 94 ? -3.946 -0.920 -9.418 1.00 60.88 94 ARG A N 1
ATOM 738 C CA . ARG A 1 94 ? -5.192 -0.834 -8.627 1.00 60.88 94 ARG A CA 1
ATOM 739 C C . ARG A 1 94 ? -6.228 -1.912 -8.975 1.00 60.88 94 ARG A C 1
ATOM 741 O O . ARG A 1 94 ? -7.008 -2.293 -8.111 1.00 60.88 94 ARG A O 1
ATOM 748 N N . CYS A 1 95 ? -6.205 -2.457 -10.197 1.00 65.44 95 CYS A N 1
ATOM 749 C CA . CYS A 1 95 ? -7.060 -3.587 -10.582 1.00 65.44 95 CYS A CA 1
ATOM 750 C C . CYS A 1 95 ? -6.696 -4.882 -9.836 1.00 65.44 95 CYS A C 1
ATOM 752 O O . CYS A 1 95 ? -7.534 -5.769 -9.719 1.00 65.44 95 CYS A O 1
ATOM 754 N N . PHE A 1 96 ? -5.471 -4.981 -9.306 1.00 65.50 96 PHE A N 1
ATOM 755 C CA . PHE A 1 96 ? -5.072 -6.081 -8.433 1.00 65.50 96 PHE A CA 1
ATOM 756 C C . PHE A 1 96 ? -5.793 -6.023 -7.081 1.00 65.50 96 PHE A C 1
ATOM 758 O O . PHE A 1 96 ? -6.233 -7.056 -6.595 1.00 65.50 96 PHE A O 1
ATOM 765 N N . GLY A 1 97 ? -5.996 -4.826 -6.516 1.00 58.12 97 GLY A N 1
ATOM 766 C CA . GLY A 1 97 ? -6.736 -4.668 -5.258 1.00 58.12 97 GLY A CA 1
ATOM 767 C C . GLY A 1 97 ? -8.184 -5.162 -5.350 1.00 58.12 97 GLY A C 1
ATOM 768 O O . GLY A 1 97 ? -8.678 -5.774 -4.417 1.00 58.12 97 GLY A O 1
ATOM 769 N N . LEU A 1 98 ? -8.830 -5.013 -6.513 1.00 59.38 98 LEU A N 1
ATOM 770 C CA . LEU A 1 98 ? -10.149 -5.614 -6.770 1.00 59.38 98 LEU A CA 1
ATOM 771 C C . LEU A 1 98 ? -10.104 -7.151 -6.842 1.00 59.38 98 LEU A C 1
ATOM 773 O O . LEU A 1 98 ? -11.076 -7.807 -6.487 1.00 59.38 98 LEU A O 1
ATOM 777 N N . HIS A 1 99 ? -8.991 -7.731 -7.300 1.00 53.56 99 HIS A N 1
ATOM 778 C CA . HIS A 1 99 ? -8.798 -9.182 -7.345 1.00 53.56 99 HIS A CA 1
ATOM 779 C C . HIS A 1 99 ? -8.500 -9.786 -5.965 1.00 53.56 99 HIS A C 1
ATOM 781 O O . HIS A 1 99 ? -9.006 -10.867 -5.688 1.00 53.56 99 HIS A O 1
ATOM 787 N N . GLY A 1 100 ? -7.735 -9.098 -5.107 1.00 50.31 100 GLY A N 1
ATOM 788 C CA . GLY A 1 100 ? -7.530 -9.511 -3.710 1.00 50.31 100 GLY A CA 1
ATOM 789 C C . GLY A 1 100 ? -8.853 -9.582 -2.942 1.00 50.31 100 GLY A C 1
ATOM 790 O O . GLY A 1 100 ? -9.160 -10.607 -2.341 1.00 50.31 100 GLY A O 1
ATOM 791 N N . ILE A 1 101 ? -9.707 -8.564 -3.115 1.00 50.97 101 ILE A N 1
ATOM 792 C CA . ILE A 1 101 ? -11.090 -8.560 -2.605 1.00 50.97 101 ILE A CA 1
ATOM 793 C C . ILE A 1 101 ? -11.917 -9.722 -3.196 1.00 50.97 101 ILE A C 1
ATOM 795 O O . ILE A 1 101 ? -12.732 -10.328 -2.506 1.00 50.97 101 ILE A O 1
ATOM 799 N N . GLN A 1 102 ? -11.711 -10.089 -4.466 1.00 41.50 102 GLN A N 1
ATOM 800 C CA . GLN A 1 102 ? -12.424 -11.212 -5.091 1.00 41.50 102 GLN A CA 1
ATOM 801 C C . GLN A 1 102 ? -12.015 -12.582 -4.512 1.00 41.50 102 GLN A C 1
ATOM 803 O O . GLN A 1 102 ? -12.845 -13.490 -4.499 1.00 41.50 102 GLN A O 1
ATOM 808 N N . GLU A 1 103 ? -10.765 -12.757 -4.071 1.00 45.88 103 GLU A N 1
ATOM 809 C CA . GLU A 1 103 ? -10.250 -14.030 -3.540 1.00 45.88 103 GLU A CA 1
ATOM 810 C C . GLU A 1 103 ? -10.713 -14.277 -2.091 1.00 45.88 103 GLU A C 1
ATOM 812 O O . GLU A 1 103 ? -11.168 -15.381 -1.789 1.00 45.88 103 GLU A O 1
ATOM 817 N N . GLU A 1 104 ? -10.742 -13.238 -1.246 1.00 45.62 104 GLU A N 1
ATOM 818 C CA . GLU A 1 104 ? -11.407 -13.244 0.076 1.00 45.62 104 GLU A CA 1
ATOM 819 C C . GLU A 1 104 ? -12.897 -13.626 -0.041 1.00 45.62 104 GLU A C 1
ATOM 821 O O . GLU A 1 104 ? -13.383 -14.520 0.658 1.00 45.62 104 GLU A O 1
ATOM 826 N N . VAL A 1 105 ? -13.615 -13.041 -1.010 1.00 43.09 105 VAL A N 1
ATOM 827 C CA . VAL A 1 105 ? -15.031 -13.363 -1.281 1.00 43.09 105 VAL A CA 1
ATOM 828 C C . VAL A 1 105 ? -15.221 -14.796 -1.813 1.00 43.09 105 VAL A C 1
ATOM 830 O O . VAL A 1 105 ? -16.285 -15.382 -1.612 1.00 43.09 105 VAL A O 1
ATOM 833 N N . TYR A 1 106 ? -14.216 -15.395 -2.465 1.00 36.78 106 TYR A N 1
ATOM 834 C CA . TYR A 1 106 ? -14.281 -16.776 -2.974 1.00 36.78 106 TYR A CA 1
ATOM 835 C C . TYR A 1 106 ? -13.934 -17.844 -1.930 1.00 36.78 106 TYR A C 1
ATOM 837 O O . TYR A 1 106 ? -14.350 -18.988 -2.093 1.00 36.78 106 TYR A O 1
ATOM 845 N N . LEU A 1 107 ? -13.173 -17.510 -0.884 1.00 37.69 107 LEU A N 1
ATOM 846 C CA . LEU A 1 107 ? -12.832 -18.448 0.195 1.00 37.69 107 LEU A CA 1
ATOM 847 C C . LEU A 1 107 ? -13.904 -18.519 1.292 1.00 37.69 107 LEU A C 1
ATOM 849 O O . LEU A 1 107 ? -13.954 -19.501 2.031 1.00 37.69 107 LEU A O 1
ATOM 853 N N . HIS A 1 108 ? -14.784 -17.519 1.371 1.00 39.34 108 HIS A N 1
ATOM 854 C CA . HIS A 1 108 ? -15.905 -17.474 2.313 1.00 39.34 108 HIS A CA 1
ATOM 855 C C . HIS A 1 108 ? -17.243 -18.020 1.761 1.00 39.34 108 HIS A C 1
ATOM 857 O O . HIS A 1 108 ? -18.280 -17.832 2.404 1.00 39.34 108 HIS A O 1
ATOM 863 N N . HIS A 1 109 ? -17.234 -18.743 0.631 1.00 34.88 109 HIS A N 1
ATOM 864 C CA . HIS A 1 109 ? -18.405 -19.439 0.072 1.00 34.88 109 HIS A CA 1
ATOM 865 C C . HIS A 1 109 ? -18.129 -20.888 -0.344 1.00 34.88 109 HIS A C 1
ATOM 867 O O . HIS A 1 109 ? -17.100 -21.144 -1.005 1.00 34.88 109 HIS A O 1
#

Secondary structure (DSSP, 8-state):
--PPP-----PPPGGGTTTTT-EEEEEESS--THHHHTHHHHTTSEEEEEE-S-TTSPPP--TT--EEEE-HHHHHHHHGGGGGGS--STTTTHHHHHHHHHHHHHH--

Organism: Gossypium tomentosum (NCBI:txid34277)

pLDDT: mean 74.24, std 18.46, range [34.88, 94.94]

Radius of gyration: 19.29 Å; chains: 1; bounding box: 57×48×49 Å

Foldseek 3Di:
DDDDDDDDPPDDPPLQPCLPPDEAEAEDQEAPPCCVVVVSRQLSHEYEYEHADDPVDDHHDDPNHHYDYHYPVNLCVVCPVNSVVQDRPPRSSSVVVVVVVVVVVVVVD

Sequence (109 aa):
MTEPATATQAAAPAVALLKDELDIVIPTIRNLDFLEMWRPFFQPYHLIIVQDGDPSKTIKVPEGFDYELYNRNDINRILGPKASCISFKDSACRCFGLHGIQEEVYLHH

InterPro domains:
  IPR037595 Reversibly glycosylated polypeptide family [PF03214] (18-98)
  IPR037595 Reversibly glycosylated polypeptide family [PTHR31682] (12-98)